Protein AF-A0A5E9AZ60-F1 (afdb_monomer)

Structure (mmCIF, N/CA/C/O backbone):
data_AF-A0A5E9AZ60-F1
#
_entry.id   AF-A0A5E9AZ60-F1
#
loop_
_atom_site.group_PDB
_atom_site.id
_atom_site.type_symbol
_atom_site.label_atom_id
_atom_site.label_alt_id
_atom_site.label_comp_id
_atom_site.label_asym_id
_atom_site.label_entity_id
_atom_site.label_seq_id
_atom_site.pdbx_PDB_ins_code
_atom_site.Cartn_x
_atom_site.Cartn_y
_atom_site.Cartn_z
_atom_site.occupancy
_atom_site.B_iso_or_equiv
_atom_site.auth_seq_id
_atom_site.auth_comp_id
_atom_site.auth_asym_id
_atom_site.auth_atom_id
_atom_site.pdbx_PDB_model_num
ATOM 1 N N . VAL A 1 1 ? 19.381 3.798 11.572 1.00 44.69 1 VAL A N 1
ATOM 2 C CA . VAL A 1 1 ? 19.217 3.330 10.181 1.00 44.69 1 VAL A CA 1
ATOM 3 C C . VAL A 1 1 ? 20.264 4.086 9.393 1.00 44.69 1 VAL A C 1
ATOM 5 O O . VAL A 1 1 ? 20.213 5.307 9.429 1.00 44.69 1 VAL A O 1
ATOM 8 N N . GLU A 1 2 ? 21.293 3.418 8.874 1.00 44.75 2 GLU A N 1
ATOM 9 C CA . GLU A 1 2 ? 22.316 4.098 8.066 1.00 44.75 2 GLU A CA 1
ATOM 10 C C . GLU A 1 2 ? 21.659 4.688 6.813 1.00 44.75 2 GLU A C 1
ATOM 12 O O . GLU A 1 2 ? 20.929 3.984 6.111 1.00 44.75 2 GLU A O 1
ATOM 17 N N . GLU A 1 3 ? 21.894 5.977 6.556 1.00 50.16 3 GLU A N 1
ATOM 18 C CA . GLU A 1 3 ? 21.560 6.611 5.282 1.00 50.16 3 GLU A CA 1
ATOM 19 C C . GLU A 1 3 ? 22.373 5.916 4.188 1.00 50.16 3 GLU A C 1
ATOM 21 O O . GLU A 1 3 ? 23.591 6.063 4.101 1.00 50.16 3 GLU A O 1
ATOM 26 N N . ARG A 1 4 ? 21.704 5.091 3.379 1.00 60.47 4 ARG A N 1
ATOM 27 C CA . ARG A 1 4 ? 22.316 4.516 2.181 1.00 60.47 4 ARG A CA 1
ATOM 28 C C . ARG A 1 4 ? 22.533 5.645 1.178 1.00 60.47 4 ARG A C 1
ATOM 30 O O . ARG A 1 4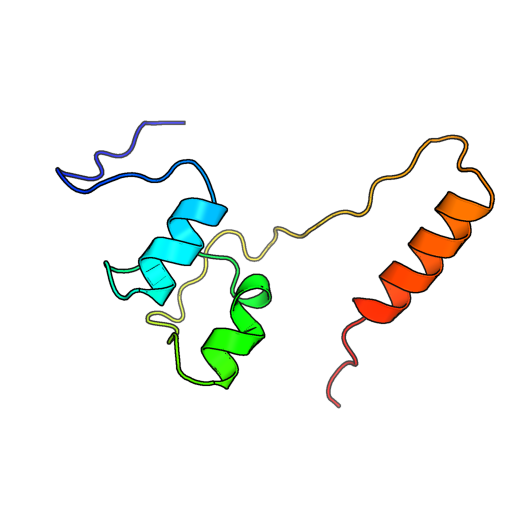 ? 21.585 6.357 0.864 1.00 60.47 4 ARG A O 1
ATOM 37 N N . ASP A 1 5 ? 23.756 5.783 0.674 1.00 64.31 5 ASP A N 1
ATOM 38 C CA . ASP A 1 5 ? 24.080 6.685 -0.433 1.00 64.31 5 ASP A CA 1
ATOM 39 C C . ASP A 1 5 ? 23.283 6.261 -1.680 1.00 64.31 5 ASP A C 1
ATOM 41 O O . ASP A 1 5 ? 23.560 5.228 -2.292 1.00 64.31 5 ASP A O 1
ATOM 45 N N . VAL A 1 6 ? 22.233 7.021 -2.005 1.00 59.34 6 VAL A N 1
ATOM 46 C CA . VAL A 1 6 ? 21.318 6.752 -3.131 1.00 59.34 6 VAL A CA 1
ATOM 47 C C . VAL A 1 6 ? 21.856 7.353 -4.446 1.00 59.34 6 VAL A C 1
ATOM 49 O O . VAL A 1 6 ? 21.159 7.381 -5.461 1.00 59.34 6 VAL A O 1
ATOM 52 N N . GLY A 1 7 ? 23.102 7.840 -4.462 1.00 68.06 7 GLY A N 1
ATOM 53 C CA . GLY A 1 7 ? 23.657 8.590 -5.586 1.00 68.06 7 GLY A CA 1
ATOM 54 C C . GLY A 1 7 ? 22.971 9.951 -5.773 1.00 68.06 7 GLY A C 1
ATOM 55 O O . GLY A 1 7 ? 22.334 10.483 -4.868 1.00 68.06 7 GLY A O 1
ATOM 56 N N . SER A 1 8 ? 23.085 10.542 -6.968 1.00 70.69 8 SER A N 1
ATOM 57 C CA . SER A 1 8 ? 22.510 11.864 -7.289 1.00 70.69 8 SER A CA 1
ATOM 58 C C . SER A 1 8 ? 21.029 11.837 -7.705 1.00 70.69 8 SER A C 1
ATOM 60 O O . SER A 1 8 ? 20.515 12.834 -8.218 1.00 70.69 8 SER A O 1
ATOM 62 N N . GLY A 1 9 ? 20.349 10.699 -7.543 1.00 66.62 9 GLY A N 1
ATOM 63 C CA . GLY A 1 9 ? 18.946 10.534 -7.916 1.00 66.62 9 GLY A CA 1
ATOM 64 C C . GLY A 1 9 ? 17.984 11.176 -6.907 1.00 66.62 9 GLY A C 1
ATOM 65 O O . GLY A 1 9 ? 18.313 11.298 -5.727 1.00 66.62 9 GLY A O 1
ATOM 66 N N . PRO A 1 10 ? 16.777 11.585 -7.337 1.00 64.62 10 PRO A N 1
ATOM 67 C CA . PRO A 1 10 ? 15.762 12.080 -6.418 1.00 64.62 10 PRO A CA 1
ATOM 68 C C . PRO A 1 10 ? 15.293 10.962 -5.477 1.00 64.62 10 PRO A C 1
ATOM 70 O O . PRO A 1 10 ? 14.923 9.876 -5.921 1.00 64.62 10 PRO A O 1
ATOM 73 N N . VAL A 1 11 ? 15.271 11.250 -4.174 1.00 70.19 11 VAL A N 1
ATOM 74 C CA . VAL A 1 11 ? 14.718 10.360 -3.146 1.00 70.19 11 VAL A CA 1
ATOM 75 C C . VAL A 1 11 ? 13.355 10.891 -2.726 1.00 70.19 11 VAL A C 1
ATOM 77 O O . VAL A 1 11 ? 13.238 12.009 -2.224 1.00 70.19 11 VAL A O 1
ATOM 80 N N . PHE A 1 12 ? 12.318 10.080 -2.914 1.00 66.00 12 PHE A N 1
ATOM 81 C CA . PHE A 1 12 ? 10.963 10.414 -2.493 1.00 66.00 12 PHE A CA 1
ATOM 82 C C . PHE A 1 12 ? 10.664 9.728 -1.161 1.00 66.00 12 PHE A C 1
ATOM 84 O O . PHE A 1 12 ? 10.518 8.511 -1.104 1.00 66.00 12 PHE A O 1
ATOM 91 N N . ALA A 1 13 ? 10.586 10.513 -0.085 1.00 67.06 13 ALA A N 1
ATOM 92 C CA . ALA A 1 13 ? 10.227 10.003 1.241 1.00 67.06 13 ALA A CA 1
ATOM 93 C C . ALA A 1 13 ? 8.721 9.695 1.377 1.00 67.06 13 ALA A C 1
ATOM 95 O O . ALA A 1 13 ? 8.324 8.953 2.271 1.00 67.06 13 ALA A O 1
ATOM 96 N N . ASP A 1 14 ? 7.890 10.268 0.499 1.00 80.62 14 ASP A N 1
ATOM 97 C CA . ASP A 1 14 ? 6.440 10.078 0.479 1.00 80.62 14 ASP A CA 1
ATOM 98 C C . ASP A 1 14 ? 6.024 9.087 -0.616 1.00 80.62 14 ASP A C 1
ATOM 100 O O . ASP A 1 14 ? 6.404 9.220 -1.785 1.00 80.62 14 ASP A O 1
ATOM 104 N N . PHE A 1 15 ? 5.202 8.110 -0.232 1.00 81.00 15 PHE A N 1
ATOM 105 C CA . PHE A 1 15 ? 4.731 7.054 -1.124 1.00 81.00 15 PHE A CA 1
ATOM 106 C C . PHE A 1 15 ? 3.878 7.579 -2.289 1.00 81.00 15 PHE A C 1
ATOM 108 O O . PHE A 1 15 ? 3.968 7.049 -3.392 1.00 81.00 15 PHE A O 1
ATOM 115 N N . ASN A 1 16 ? 3.083 8.636 -2.100 1.00 82.19 16 ASN A N 1
ATOM 116 C CA . ASN A 1 16 ? 2.221 9.163 -3.162 1.00 82.19 16 ASN A CA 1
ATOM 117 C C . ASN A 1 16 ? 3.046 9.793 -4.290 1.00 82.19 16 ASN A C 1
ATOM 119 O O . ASN A 1 16 ? 2.715 9.654 -5.473 1.00 82.19 16 ASN A O 1
ATOM 123 N N . ILE A 1 17 ? 4.146 10.464 -3.933 1.00 84.94 17 ILE A N 1
ATOM 124 C CA . ILE A 1 17 ? 5.063 11.048 -4.917 1.00 84.94 17 ILE A CA 1
ATOM 125 C C . ILE A 1 17 ? 5.825 9.933 -5.644 1.00 84.94 17 ILE A C 1
ATOM 127 O O . ILE A 1 17 ? 5.930 9.972 -6.870 1.00 84.94 17 ILE A O 1
ATOM 131 N N . LEU A 1 18 ? 6.278 8.907 -4.913 1.00 86.56 18 LEU A N 1
ATOM 132 C CA . LEU A 1 18 ? 6.906 7.715 -5.491 1.00 86.56 18 LEU A CA 1
ATOM 133 C C . LEU A 1 18 ? 5.980 7.018 -6.501 1.00 86.56 18 LEU A C 1
ATOM 135 O O . LEU A 1 18 ? 6.395 6.749 -7.627 1.00 86.56 18 LEU A O 1
ATOM 139 N N . ALA A 1 19 ? 4.721 6.780 -6.119 1.00 86.12 19 ALA A N 1
ATOM 140 C CA . ALA A 1 19 ? 3.709 6.148 -6.961 1.00 86.12 19 ALA A CA 1
ATOM 141 C C . ALA A 1 19 ? 3.477 6.938 -8.256 1.00 86.12 19 ALA A C 1
ATOM 143 O O . ALA A 1 19 ? 3.499 6.379 -9.350 1.00 86.12 19 ALA A O 1
ATOM 144 N N . THR A 1 20 ? 3.336 8.259 -8.147 1.00 88.56 20 THR A N 1
ATOM 145 C CA . THR A 1 20 ? 3.164 9.125 -9.321 1.00 88.56 20 THR A CA 1
ATOM 146 C C . THR A 1 20 ? 4.385 9.067 -10.240 1.00 88.56 20 THR A C 1
ATOM 148 O O . THR A 1 20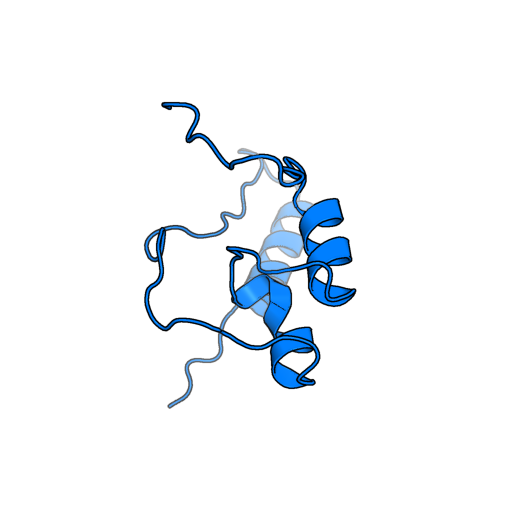 ? 4.245 8.975 -11.458 1.00 88.56 20 THR A O 1
ATOM 151 N N . ALA A 1 21 ? 5.592 9.102 -9.670 1.00 89.06 21 ALA A N 1
ATOM 152 C CA . ALA A 1 21 ? 6.826 9.091 -10.443 1.00 89.06 21 ALA A CA 1
ATOM 153 C C . ALA A 1 21 ? 7.052 7.758 -11.173 1.00 89.06 21 ALA A C 1
ATOM 155 O O . ALA A 1 21 ? 7.449 7.773 -12.339 1.00 89.06 21 ALA A O 1
ATOM 156 N N . VAL A 1 22 ? 6.780 6.622 -10.520 1.00 90.69 22 VAL A N 1
ATOM 157 C CA . VAL A 1 22 ? 6.972 5.299 -11.131 1.00 90.69 22 VAL A CA 1
ATOM 158 C C . VAL A 1 22 ? 5.943 5.033 -12.229 1.00 90.69 22 VAL A C 1
ATOM 160 O O . VAL A 1 22 ? 6.325 4.589 -13.308 1.00 90.69 22 VAL A O 1
ATOM 163 N N . ILE A 1 23 ? 4.673 5.401 -12.017 1.00 89.12 23 ILE A N 1
ATOM 164 C CA . ILE A 1 23 ? 3.618 5.270 -13.037 1.00 89.12 23 ILE A CA 1
ATOM 165 C C . ILE A 1 23 ? 3.926 6.152 -14.258 1.00 89.12 23 ILE A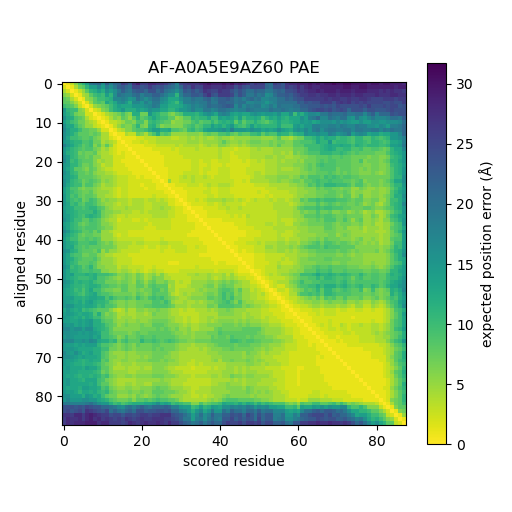 C 1
ATOM 167 O O . ILE A 1 23 ? 3.675 5.758 -15.391 1.00 89.12 23 ILE A O 1
ATOM 171 N N . ALA A 1 24 ? 4.522 7.331 -14.051 1.00 91.00 24 ALA A N 1
ATOM 172 C CA . ALA A 1 24 ? 4.966 8.207 -15.136 1.00 91.00 24 ALA A CA 1
ATOM 173 C C . ALA A 1 24 ? 6.249 7.729 -15.853 1.00 91.00 24 ALA A C 1
ATOM 175 O O . ALA A 1 24 ? 6.694 8.378 -16.799 1.00 91.00 24 ALA A O 1
ATOM 176 N N . GLY A 1 25 ? 6.863 6.622 -15.418 1.00 89.56 25 GLY A N 1
ATOM 177 C CA . GLY A 1 25 ? 8.066 6.062 -16.036 1.00 89.56 25 GLY A CA 1
ATOM 178 C C . GLY A 1 25 ? 9.369 6.781 -15.671 1.00 89.56 25 GLY A C 1
ATOM 179 O O . GLY A 1 25 ? 10.354 6.664 -16.396 1.00 89.56 25 GLY A O 1
ATOM 180 N N . HIS A 1 26 ? 9.416 7.516 -14.555 1.00 89.94 26 HIS A N 1
ATOM 181 C CA . HIS A 1 26 ? 10.627 8.231 -14.125 1.00 89.94 26 HIS A CA 1
ATOM 182 C C . HIS A 1 26 ? 11.713 7.331 -13.511 1.00 89.94 26 HIS A C 1
ATOM 184 O O . HIS A 1 26 ? 12.761 7.834 -13.106 1.00 89.94 26 HIS A O 1
ATOM 190 N N . GLY A 1 27 ? 11.494 6.017 -13.426 1.00 88.81 27 GLY A N 1
ATOM 191 C CA . GLY A 1 27 ? 12.490 5.077 -12.925 1.00 88.81 27 GLY A CA 1
ATOM 192 C C . GLY A 1 27 ? 11.880 3.811 -12.339 1.00 88.81 27 GLY A C 1
ATOM 193 O O . GLY A 1 27 ? 10.813 3.366 -12.755 1.00 88.81 27 GLY A O 1
ATOM 194 N N . VAL A 1 28 ? 12.585 3.239 -11.365 1.00 90.00 28 VAL A N 1
ATOM 195 C CA . VAL A 1 28 ? 12.208 2.009 -10.659 1.00 90.00 28 VAL A CA 1
ATOM 196 C C . VAL A 1 28 ? 11.930 2.320 -9.193 1.00 90.00 28 VAL A C 1
ATOM 198 O O . VAL A 1 28 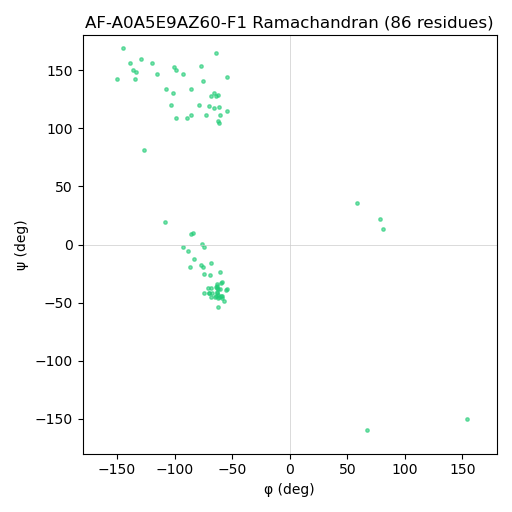? 12.570 3.196 -8.612 1.00 90.00 28 VAL A O 1
ATOM 201 N N . ALA A 1 29 ? 10.989 1.600 -8.590 1.00 88.56 29 ALA A N 1
ATOM 202 C CA . ALA A 1 29 ? 10.614 1.784 -7.195 1.00 88.56 29 ALA A CA 1
ATOM 203 C C . ALA A 1 29 ? 10.500 0.432 -6.486 1.00 88.56 29 ALA A C 1
ATOM 205 O O . ALA A 1 29 ? 10.019 -0.542 -7.066 1.00 88.56 29 ALA A O 1
ATOM 206 N N . LEU A 1 30 ? 10.932 0.383 -5.224 1.00 87.62 30 LEU A N 1
ATOM 207 C CA . LEU A 1 30 ? 10.662 -0.742 -4.337 1.00 87.62 30 LEU A CA 1
ATOM 208 C C . LEU A 1 30 ? 9.341 -0.463 -3.618 1.00 87.62 30 LEU A C 1
ATOM 210 O O . LEU A 1 30 ? 9.271 0.429 -2.773 1.00 87.62 30 LEU A O 1
ATOM 214 N N . CYS A 1 31 ? 8.300 -1.204 -3.985 1.00 83.88 31 CYS A N 1
ATOM 215 C CA . CYS A 1 31 ? 6.935 -0.957 -3.539 1.00 83.88 31 CYS A CA 1
ATOM 216 C C . CYS A 1 31 ? 6.236 -2.261 -3.134 1.00 83.88 31 CYS A C 1
ATOM 218 O O . CYS A 1 31 ? 6.494 -3.299 -3.747 1.00 83.88 31 CYS A O 1
ATOM 220 N N . PRO A 1 32 ? 5.287 -2.215 -2.182 1.00 85.56 32 PRO A N 1
ATOM 221 C CA . PRO A 1 32 ? 4.379 -3.329 -1.946 1.00 85.56 32 PRO A CA 1
ATOM 222 C C . PRO A 1 32 ? 3.546 -3.601 -3.205 1.00 85.56 32 PRO A C 1
ATOM 224 O O . PRO A 1 32 ? 2.782 -2.742 -3.648 1.00 85.56 32 PRO A O 1
ATOM 227 N N . VAL A 1 33 ? 3.687 -4.803 -3.767 1.00 84.75 33 VAL A N 1
ATOM 228 C CA . VAL A 1 33 ? 3.008 -5.235 -5.005 1.00 84.75 33 VAL A CA 1
ATOM 229 C C . VAL A 1 33 ? 1.492 -5.069 -4.906 1.00 84.75 33 VAL A C 1
ATOM 231 O O . VAL A 1 33 ? 0.850 -4.639 -5.860 1.00 84.75 33 VAL A O 1
ATOM 234 N N . GLU A 1 34 ? 0.932 -5.349 -3.730 1.00 83.81 34 GLU A N 1
ATOM 235 C CA . GLU A 1 34 ? -0.507 -5.304 -3.473 1.00 83.81 34 GLU A CA 1
ATOM 236 C C . GLU A 1 34 ? -1.124 -3.921 -3.741 1.00 83.81 34 GLU A C 1
ATOM 238 O O . GLU A 1 34 ? -2.255 -3.826 -4.208 1.00 83.81 34 GLU A O 1
ATOM 243 N N . VAL A 1 35 ? -0.363 -2.843 -3.517 1.00 84.38 35 VAL A N 1
ATOM 244 C CA . VAL A 1 35 ? -0.841 -1.467 -3.729 1.00 84.38 35 VAL A CA 1
ATOM 245 C C . VAL A 1 35 ? -0.912 -1.105 -5.217 1.00 84.38 35 VAL A C 1
ATOM 247 O O . VAL A 1 35 ? -1.728 -0.273 -5.595 1.00 84.38 35 VAL A O 1
ATOM 250 N N . PHE A 1 36 ? -0.108 -1.759 -6.061 1.00 89.12 36 PHE A N 1
ATOM 251 C CA . PHE A 1 36 ? -0.027 -1.515 -7.508 1.00 89.12 36 PHE A CA 1
ATOM 252 C C . PHE A 1 36 ? -0.650 -2.646 -8.336 1.00 89.12 36 PHE A C 1
ATOM 254 O O . PHE A 1 36 ? -0.329 -2.823 -9.514 1.00 89.12 36 PHE A O 1
ATOM 261 N N . ARG A 1 37 ? -1.517 -3.467 -7.724 1.00 88.44 37 ARG A N 1
ATOM 262 C CA . ARG A 1 37 ? -2.104 -4.648 -8.372 1.00 88.44 37 ARG A CA 1
ATOM 263 C C . ARG A 1 37 ? -2.807 -4.286 -9.681 1.00 88.44 37 ARG A C 1
ATOM 265 O O . ARG A 1 37 ? -2.708 -5.038 -10.646 1.00 88.44 37 ARG A O 1
ATOM 272 N N . GLU A 1 38 ? -3.502 -3.151 -9.734 1.00 90.00 38 GLU A N 1
ATOM 273 C CA . GLU A 1 38 ? -4.251 -2.741 -10.924 1.00 90.00 38 GLU A CA 1
ATOM 274 C C . GLU A 1 38 ? -3.335 -2.238 -12.046 1.00 90.00 38 GLU A C 1
ATOM 276 O O . GLU A 1 38 ? -3.517 -2.623 -13.199 1.00 90.00 38 GLU A O 1
ATOM 281 N N . GLU A 1 39 ? -2.314 -1.447 -11.723 1.00 92.19 39 GLU A N 1
ATOM 282 C CA . GLU A 1 39 ? -1.298 -0.980 -12.668 1.00 92.19 39 GLU A CA 1
ATOM 283 C C . GLU A 1 39 ? -0.503 -2.157 -13.245 1.00 92.19 39 GLU A C 1
ATOM 285 O O . GLU A 1 39 ? -0.279 -2.223 -14.453 1.00 92.19 39 GLU A O 1
ATOM 290 N N . LEU A 1 40 ? -0.142 -3.134 -12.405 1.00 92.31 40 LEU A N 1
ATOM 291 C CA . LEU A 1 40 ? 0.497 -4.381 -12.834 1.00 92.31 40 LEU A CA 1
ATOM 292 C C . LEU A 1 40 ? -0.433 -5.211 -13.729 1.00 92.31 40 LEU A C 1
ATOM 294 O O . LEU A 1 40 ? -0.016 -5.695 -14.779 1.00 92.31 40 LEU A O 1
ATOM 298 N N . ARG A 1 41 ? -1.713 -5.344 -13.358 1.00 93.25 41 ARG A N 1
ATOM 299 C CA . ARG A 1 41 ? -2.718 -6.077 -14.148 1.00 93.25 41 ARG A CA 1
ATOM 300 C C . ARG A 1 41 ? -2.956 -5.432 -15.516 1.00 93.25 41 ARG A C 1
ATOM 302 O O . ARG A 1 41 ? -3.184 -6.140 -16.495 1.00 93.25 41 ARG A O 1
ATOM 309 N N . ARG A 1 42 ? -2.933 -4.100 -15.587 1.00 93.88 42 ARG A N 1
ATOM 310 C CA . ARG A 1 42 ? -3.073 -3.322 -16.827 1.00 93.88 42 ARG A CA 1
ATOM 311 C C . ARG A 1 42 ? -1.801 -3.310 -17.676 1.00 93.88 42 ARG A C 1
ATOM 313 O O . ARG A 1 42 ? -1.888 -3.012 -18.864 1.00 93.88 42 ARG A O 1
ATOM 320 N N . GLY A 1 43 ? -0.655 -3.655 -17.087 1.00 91.50 43 GLY A N 1
ATOM 321 C CA . GLY A 1 43 ? 0.656 -3.583 -17.730 1.00 91.50 43 GLY A CA 1
ATOM 322 C C . GLY A 1 43 ? 1.271 -2.181 -17.729 1.00 91.50 43 GLY A C 1
ATOM 323 O O . GLY A 1 43 ? 2.246 -1.956 -18.438 1.00 91.50 43 GLY A O 1
ATOM 324 N N . ASP A 1 44 ? 0.722 -1.253 -16.939 1.00 91.75 44 ASP A N 1
ATOM 325 C CA . ASP A 1 44 ? 1.294 0.082 -16.729 1.00 91.75 44 ASP A CA 1
ATOM 326 C C . ASP A 1 44 ? 2.599 -0.003 -15.910 1.00 91.75 44 ASP A C 1
ATOM 328 O O . ASP A 1 44 ? 3.488 0.835 -16.048 1.00 91.75 44 ASP A O 1
ATOM 332 N N . LEU A 1 45 ? 2.738 -1.050 -15.087 1.00 94.25 45 LEU A N 1
ATOM 333 C CA . LEU A 1 45 ? 3.952 -1.394 -14.347 1.00 94.25 45 LEU A CA 1
ATOM 334 C C . LEU A 1 45 ? 4.326 -2.863 -14.569 1.00 94.25 45 LEU A C 1
ATOM 336 O O . LEU A 1 45 ? 3.481 -3.692 -14.910 1.00 94.25 45 LEU A O 1
ATOM 340 N N . VAL A 1 46 ? 5.594 -3.200 -14.315 1.00 93.81 46 VAL A N 1
ATOM 341 C CA . VAL A 1 46 ? 6.091 -4.583 -14.327 1.00 93.81 46 VAL A CA 1
ATOM 342 C C . VAL A 1 46 ? 6.945 -4.846 -13.088 1.00 93.81 46 VAL A C 1
ATOM 344 O O . VAL A 1 46 ? 7.645 -3.954 -12.606 1.00 93.81 46 VAL A O 1
ATOM 347 N N . VAL A 1 47 ? 6.932 -6.083 -12.594 1.00 92.88 47 VAL A N 1
ATOM 348 C CA . VAL A 1 47 ? 7.866 -6.524 -11.550 1.00 92.88 47 VAL A CA 1
ATOM 349 C C . VAL A 1 47 ? 9.215 -6.835 -12.200 1.00 92.88 47 VAL A C 1
ATOM 351 O O . VAL A 1 47 ? 9.299 -7.689 -13.078 1.00 92.88 47 VAL A O 1
ATOM 354 N N . LEU A 1 48 ? 10.268 -6.128 -11.783 1.00 92.31 48 LEU A N 1
ATOM 355 C CA . LEU A 1 48 ? 11.612 -6.255 -12.368 1.00 92.31 48 LEU A CA 1
ATOM 356 C C . LEU A 1 48 ? 12.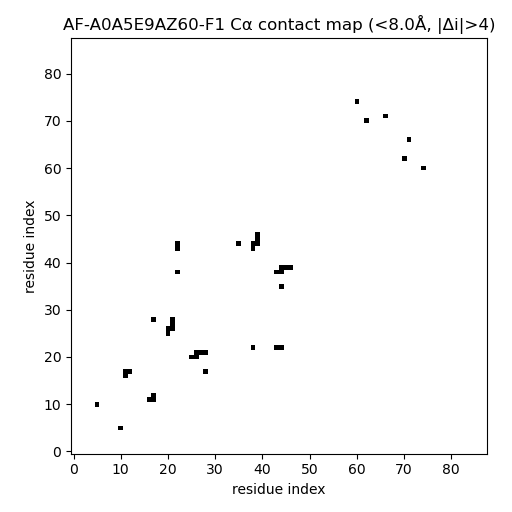465 -7.375 -11.748 1.00 92.31 48 LEU A C 1
ATOM 358 O O . LEU A 1 48 ? 13.462 -7.772 -12.344 1.00 92.31 48 LEU A O 1
ATOM 362 N N . SER A 1 49 ? 12.112 -7.845 -10.550 1.00 90.19 49 SER A N 1
ATOM 363 C CA . SER A 1 49 ? 12.880 -8.815 -9.762 1.00 90.19 49 SER A CA 1
ATOM 364 C C . SER A 1 49 ? 11.937 -9.658 -8.907 1.00 90.19 49 SER A C 1
ATOM 366 O O . SER A 1 49 ? 10.973 -9.129 -8.359 1.00 90.19 49 SER A O 1
ATOM 368 N N . ASP A 1 50 ? 12.236 -10.946 -8.765 1.00 86.81 50 ASP A N 1
ATOM 369 C CA . ASP A 1 50 ? 11.553 -11.884 -7.865 1.00 86.81 50 ASP A CA 1
ATOM 370 C C . ASP A 1 50 ? 12.076 -11.817 -6.419 1.00 86.81 50 ASP A C 1
ATOM 372 O O . ASP A 1 50 ? 11.445 -12.335 -5.500 1.00 86.81 50 ASP A O 1
ATOM 376 N N . ILE A 1 51 ? 13.205 -11.140 -6.197 1.00 89.00 51 ILE A N 1
ATOM 377 C CA . ILE A 1 51 ? 13.739 -10.874 -4.860 1.00 89.00 51 ILE A CA 1
ATOM 378 C C . ILE A 1 51 ? 12.878 -9.808 -4.173 1.00 89.00 51 ILE A C 1
ATOM 380 O O . ILE A 1 51 ? 12.919 -8.634 -4.549 1.00 89.00 51 ILE A O 1
ATOM 384 N N . SER A 1 52 ? 12.150 -10.214 -3.134 1.00 83.94 52 SER A N 1
ATOM 385 C CA . SER A 1 52 ? 11.405 -9.332 -2.236 1.00 83.94 52 SER A CA 1
ATOM 386 C C . SER A 1 52 ? 12.148 -9.085 -0.924 1.00 83.94 52 SER A C 1
ATOM 388 O O . SER A 1 52 ? 12.923 -9.909 -0.444 1.00 83.94 52 SER A O 1
ATOM 390 N N . THR A 1 53 ? 11.876 -7.937 -0.317 1.00 84.94 53 THR A N 1
ATOM 391 C CA . THR A 1 53 ? 12.244 -7.616 1.066 1.00 84.94 53 THR A CA 1
ATOM 392 C C . THR A 1 53 ? 10.972 -7.331 1.850 1.00 84.94 53 THR A C 1
ATOM 394 O O . THR A 1 53 ? 10.001 -6.883 1.242 1.00 84.94 53 THR A O 1
ATOM 397 N N . ASP A 1 54 ? 11.000 -7.491 3.175 1.00 83.00 54 ASP A N 1
ATOM 398 C CA . ASP A 1 54 ? 9.849 -7.211 4.047 1.00 83.00 54 ASP A CA 1
ATOM 399 C C . ASP A 1 54 ? 8.593 -8.038 3.686 1.00 83.00 54 ASP A C 1
ATOM 401 O O . ASP A 1 54 ? 7.465 -7.558 3.789 1.00 83.00 54 ASP A O 1
ATOM 405 N N . ASP A 1 55 ? 8.790 -9.286 3.254 1.00 80.12 55 ASP A N 1
ATOM 406 C CA . ASP A 1 55 ? 7.722 -10.245 2.933 1.00 80.12 55 ASP A CA 1
ATOM 407 C C . ASP A 1 55 ? 6.936 -10.714 4.171 1.00 80.12 55 ASP A C 1
ATOM 409 O O . ASP A 1 55 ? 5.826 -11.233 4.058 1.00 80.12 55 ASP A O 1
ATOM 413 N N . ASP A 1 56 ? 7.493 -10.484 5.357 1.00 82.38 56 ASP A N 1
ATOM 414 C CA . ASP A 1 56 ? 6.897 -10.738 6.663 1.00 82.38 56 ASP A CA 1
ATOM 415 C C . ASP A 1 56 ? 6.066 -9.560 7.200 1.00 82.38 56 ASP A C 1
ATOM 417 O O . ASP A 1 56 ? 5.415 -9.679 8.245 1.00 82.38 56 ASP A O 1
ATOM 421 N N . LYS A 1 57 ? 6.063 -8.414 6.506 1.00 82.00 57 LYS A N 1
ATOM 422 C CA . LYS A 1 57 ? 5.317 -7.222 6.924 1.00 82.00 57 LYS A CA 1
ATOM 423 C C . LYS A 1 57 ? 3.932 -7.178 6.293 1.00 82.00 57 LYS A C 1
ATOM 425 O O . LYS A 1 57 ? 3.712 -7.574 5.154 1.00 82.00 57 LYS A O 1
ATOM 430 N N . GLY A 1 58 ? 2.982 -6.623 7.041 1.00 81.81 58 GLY A N 1
ATOM 431 C CA . GLY A 1 58 ? 1.601 -6.471 6.599 1.00 81.81 58 GLY A CA 1
ATOM 432 C C . GLY A 1 58 ? 0.957 -5.187 7.105 1.00 81.81 58 GLY A C 1
ATOM 433 O O . GLY A 1 58 ? 1.485 -4.492 7.976 1.00 81.81 58 GLY A O 1
ATOM 434 N N . TYR A 1 59 ? -0.213 -4.884 6.548 1.00 85.00 59 TYR A N 1
ATOM 435 C CA . TYR A 1 59 ? -1.047 -3.774 6.994 1.00 85.00 59 TYR A CA 1
ATOM 436 C C . TYR A 1 59 ? -1.947 -4.2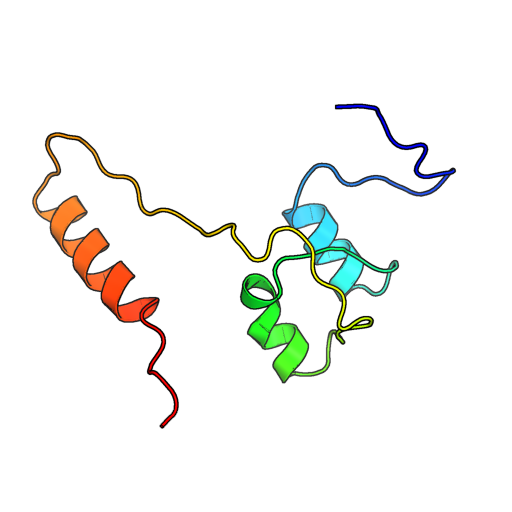16 8.149 1.00 85.00 59 TYR A C 1
ATOM 438 O O . TYR A 1 59 ? -2.596 -5.259 8.087 1.00 85.00 59 TYR A O 1
ATOM 446 N N . PHE A 1 60 ? -2.016 -3.394 9.196 1.00 89.31 60 PHE A N 1
ATOM 447 C CA . PHE A 1 60 ? -2.853 -3.650 10.365 1.00 89.31 60 PHE A CA 1
ATOM 448 C C . PHE A 1 60 ? -4.058 -2.716 10.379 1.00 89.31 60 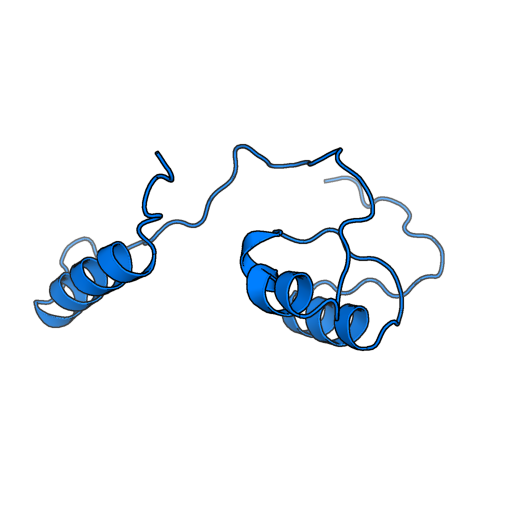PHE A C 1
ATOM 450 O O . PHE A 1 60 ? -3.919 -1.504 10.222 1.00 89.31 60 PHE A O 1
ATOM 457 N N . LEU A 1 61 ? -5.238 -3.276 10.646 1.00 91.12 61 LEU A N 1
ATOM 458 C CA . LEU A 1 61 ? -6.403 -2.494 11.039 1.00 91.12 61 LEU A CA 1
ATOM 459 C C . LEU A 1 61 ? -6.359 -2.284 12.554 1.00 91.12 61 LEU A C 1
ATOM 461 O O . LEU A 1 61 ? -6.537 -3.233 13.318 1.00 91.12 61 LEU A O 1
ATOM 465 N N . THR A 1 62 ? -6.134 -1.048 12.989 1.00 94.19 62 THR A N 1
ATOM 466 C CA . THR A 1 62 ? -6.201 -0.670 14.404 1.00 94.19 62 THR A CA 1
ATOM 467 C C . THR A 1 62 ? -7.549 -0.030 14.716 1.00 94.19 62 THR A C 1
ATOM 469 O O . THR A 1 62 ? -8.197 0.559 13.852 1.00 94.19 62 THR A O 1
ATOM 472 N N . MET A 1 63 ? -8.008 -0.190 15.955 1.00 92.69 63 MET A N 1
ATOM 473 C CA . MET A 1 63 ? -9.304 0.310 16.406 1.00 92.69 63 MET A CA 1
ATOM 474 C C . MET A 1 63 ? -9.177 0.897 17.808 1.00 92.69 63 MET A C 1
ATOM 476 O O . MET A 1 63 ? -8.288 0.513 18.572 1.00 92.69 63 MET A O 1
ATOM 480 N N . SER A 1 64 ? -10.092 1.805 18.155 1.00 94.25 64 SER A N 1
ATOM 481 C CA . SER A 1 64 ? -10.271 2.245 19.539 1.00 94.25 64 SER A CA 1
ATOM 482 C C . SER A 1 64 ? -10.499 1.040 20.457 1.00 94.25 64 SER A C 1
ATOM 484 O O . SER A 1 64 ? -11.188 0.090 20.083 1.00 94.25 64 SER A O 1
ATOM 486 N N . ALA A 1 65 ? -9.981 1.102 21.688 1.00 94.69 65 ALA A N 1
ATOM 487 C CA . ALA A 1 65 ? -10.261 0.096 22.716 1.00 94.69 65 ALA A CA 1
ATOM 488 C C . ALA A 1 65 ? -11.761 0.011 23.061 1.00 94.69 65 ALA A C 1
ATOM 490 O O . ALA A 1 65 ? -12.233 -1.015 23.544 1.00 94.69 65 ALA A O 1
ATOM 491 N N . GLN A 1 66 ? -12.505 1.090 22.807 1.00 96.31 66 GLN A N 1
ATOM 492 C CA . GLN A 1 66 ? -13.957 1.160 22.945 1.00 96.31 66 GLN A CA 1
ATOM 493 C C . GLN A 1 66 ? -14.545 1.672 21.622 1.00 96.31 66 GLN A C 1
ATOM 495 O O . GLN A 1 66 ? -14.774 2.877 21.486 1.00 96.31 66 GLN A O 1
ATOM 500 N N . PRO A 1 67 ? -14.717 0.799 20.613 1.00 95.69 67 PRO A N 1
ATOM 501 C CA . PRO A 1 67 ? -15.227 1.211 19.315 1.00 95.69 67 PRO A CA 1
ATOM 502 C C . PRO A 1 67 ? -16.736 1.462 19.383 1.00 95.69 67 PRO A C 1
ATOM 504 O O . PRO A 1 67 ? -17.493 0.712 20.002 1.00 95.69 67 PRO A O 1
ATOM 507 N N . SER A 1 68 ? -17.187 2.504 18.697 1.00 97.62 68 SER A N 1
ATOM 508 C CA . SER A 1 68 ? -18.598 2.721 18.397 1.00 97.62 68 SER A CA 1
ATOM 509 C C . SER A 1 68 ? -19.156 1.609 17.500 1.00 97.62 68 SER A C 1
ATOM 511 O O . SER A 1 68 ? -18.426 0.867 16.837 1.00 97.62 68 SER A O 1
ATOM 513 N N . SER A 1 69 ? -20.485 1.518 17.419 1.00 97.31 69 SER A N 1
ATOM 514 C CA . SER A 1 69 ? -21.156 0.579 16.510 1.00 97.31 69 SER A CA 1
ATOM 515 C C . SER A 1 69 ? -20.795 0.820 15.039 1.00 97.31 69 SER A C 1
ATOM 517 O O . SER A 1 69 ? -20.697 -0.134 14.269 1.00 97.31 69 SER A O 1
ATOM 519 N N . ALA A 1 70 ? -20.563 2.078 14.651 1.00 97.44 70 ALA A N 1
ATOM 520 C CA . ALA A 1 70 ? -20.137 2.438 13.304 1.00 97.44 70 ALA A CA 1
ATOM 521 C C . ALA A 1 70 ? -18.710 1.953 13.011 1.00 97.44 70 ALA A C 1
ATOM 523 O O . ALA A 1 70 ? -18.485 1.345 11.967 1.00 97.44 70 ALA A O 1
ATOM 524 N N . GLU A 1 71 ? -17.771 2.152 13.942 1.00 96.62 71 GLU A N 1
ATOM 525 C CA . GLU A 1 71 ? -16.393 1.656 13.810 1.00 96.62 71 GLU A CA 1
ATOM 526 C C . GLU A 1 71 ? -16.351 0.130 13.717 1.00 96.62 71 GLU A C 1
ATOM 528 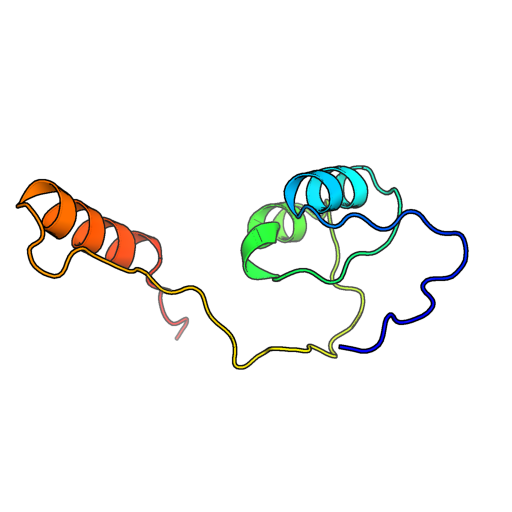O O . GLU A 1 71 ? -15.681 -0.416 12.841 1.00 96.62 71 GLU A O 1
ATOM 533 N N . ALA A 1 72 ? -17.102 -0.568 14.575 1.00 96.75 72 ALA A N 1
ATOM 534 C CA . ALA A 1 72 ? -17.184 -2.025 14.551 1.00 96.75 72 ALA A CA 1
ATOM 535 C C . ALA A 1 72 ? -17.703 -2.548 13.205 1.00 96.75 72 ALA A C 1
ATOM 537 O O . ALA A 1 72 ? -17.123 -3.469 12.627 1.00 96.75 72 ALA A O 1
ATOM 538 N N . ARG A 1 73 ? -18.758 -1.918 12.679 1.00 97.31 73 ARG A N 1
ATOM 539 C CA . ARG A 1 73 ? -19.374 -2.309 11.410 1.00 97.31 73 ARG A CA 1
ATOM 540 C C . ARG A 1 7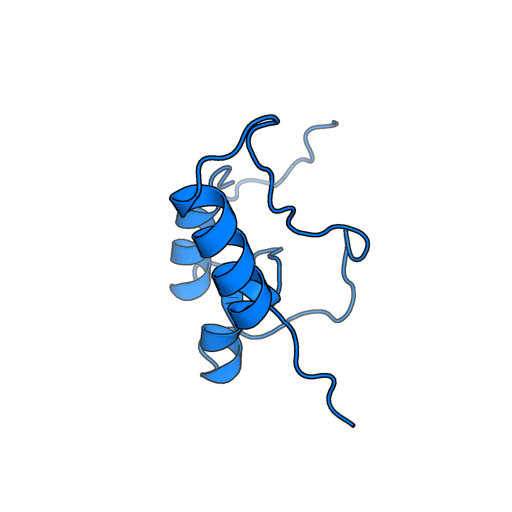3 ? -18.503 -1.979 10.202 1.00 97.31 73 ARG A C 1
ATOM 542 O O . ARG A 1 73 ? -18.441 -2.773 9.268 1.00 97.31 73 ARG A O 1
ATOM 549 N N . PHE A 1 74 ? -17.805 -0.845 10.222 1.00 96.62 74 PHE A N 1
ATOM 550 C CA . PHE A 1 74 ? -16.819 -0.524 9.194 1.00 96.62 74 PHE A CA 1
ATOM 551 C C . PHE A 1 74 ? -15.679 -1.541 9.197 1.00 96.62 74 PHE A C 1
ATOM 553 O O . PHE A 1 74 ? -15.319 -2.050 8.145 1.00 96.62 74 PHE A O 1
ATOM 560 N N . ALA A 1 75 ? -15.145 -1.879 10.371 1.00 95.75 75 ALA A N 1
ATOM 561 C CA . ALA A 1 75 ? -14.062 -2.844 10.493 1.00 95.75 75 ALA A CA 1
ATOM 562 C C . ALA A 1 75 ? -14.465 -4.244 10.006 1.00 95.75 75 ALA A C 1
ATOM 564 O O . ALA A 1 75 ? -13.661 -4.937 9.387 1.00 95.75 75 ALA A O 1
ATOM 565 N N . GLU A 1 76 ? -15.703 -4.662 10.275 1.00 95.56 76 GLU A N 1
ATOM 566 C CA . GLU A 1 76 ? -16.269 -5.906 9.749 1.00 95.56 76 GLU A CA 1
ATOM 567 C C . GLU A 1 76 ? -16.349 -5.894 8.222 1.00 95.56 76 GLU A C 1
ATOM 569 O O . GLU A 1 76 ? -15.786 -6.777 7.579 1.00 95.56 76 GLU A O 1
ATOM 574 N N . TRP A 1 77 ? -16.975 -4.866 7.648 1.00 96.06 77 TRP A N 1
ATOM 575 C CA . TRP A 1 77 ? -17.059 -4.709 6.199 1.00 96.06 77 TRP A CA 1
ATOM 576 C C . TRP A 1 77 ? -15.673 -4.636 5.548 1.00 96.06 77 TRP A C 1
ATOM 578 O O . TRP A 1 77 ? -15.421 -5.307 4.555 1.00 96.06 77 TRP A O 1
ATOM 588 N N . PHE A 1 78 ? -14.746 -3.867 6.121 1.00 94.50 78 PHE A N 1
ATOM 589 C CA . PHE A 1 78 ? -13.411 -3.687 5.561 1.00 94.50 78 PHE A CA 1
ATOM 590 C C . PHE A 1 78 ? -12.640 -5.007 5.521 1.00 94.50 78 PHE A C 1
ATOM 592 O O . PHE A 1 78 ? -12.015 -5.310 4.510 1.00 94.50 78 PHE A O 1
ATOM 599 N N . ARG A 1 79 ? -12.740 -5.829 6.577 1.00 92.88 79 ARG A N 1
ATOM 600 C CA . ARG A 1 79 ? -12.146 -7.176 6.601 1.00 92.88 79 ARG A CA 1
ATOM 601 C C . ARG A 1 79 ? -12.700 -8.082 5.507 1.00 92.88 79 ARG A C 1
ATOM 603 O O . ARG A 1 79 ? -11.929 -8.843 4.940 1.00 92.88 79 ARG A O 1
ATOM 610 N N . ASP A 1 80 ? -13.993 -7.993 5.205 1.00 93.19 80 ASP A N 1
ATOM 611 C CA . ASP A 1 80 ? -14.596 -8.725 4.087 1.00 93.19 80 ASP A CA 1
ATOM 612 C C . ASP A 1 80 ? -14.024 -8.252 2.740 1.00 93.19 80 ASP A C 1
ATOM 614 O O . ASP A 1 80 ? -13.588 -9.074 1.937 1.00 93.19 80 ASP A O 1
ATOM 618 N N . GLN A 1 81 ? -13.902 -6.937 2.530 1.00 89.88 81 GLN A N 1
ATOM 619 C CA . GLN A 1 81 ? -13.355 -6.380 1.284 1.00 89.88 81 GLN A CA 1
ATOM 620 C C . GLN A 1 81 ? -11.889 -6.741 1.026 1.00 89.88 81 GLN A C 1
ATOM 622 O O . GLN A 1 81 ? -11.507 -6.933 -0.125 1.00 89.88 81 GLN A O 1
ATOM 627 N N . VAL A 1 82 ? -11.065 -6.808 2.076 1.00 87.75 82 VAL A N 1
ATOM 628 C CA . VAL A 1 82 ? -9.634 -7.144 1.954 1.00 87.75 82 VAL A CA 1
ATOM 629 C C . VAL A 1 82 ? -9.354 -8.635 2.130 1.00 87.75 82 VAL A C 1
ATOM 631 O O . VAL A 1 82 ? -8.202 -9.058 2.036 1.00 87.75 82 VAL A O 1
ATOM 634 N N . SER A 1 83 ? -10.381 -9.444 2.406 1.00 81.88 83 SER A N 1
ATOM 635 C CA . SER A 1 83 ? -10.208 -10.887 2.499 1.00 81.88 83 SER A CA 1
ATOM 636 C C . SER A 1 83 ? -9.831 -11.438 1.126 1.00 81.88 83 SER A C 1
ATOM 638 O O . SER A 1 83 ? -10.563 -11.323 0.142 1.00 81.88 83 SER A O 1
ATOM 640 N N . VAL A 1 84 ? -8.639 -12.022 1.041 1.00 68.75 84 VAL A N 1
ATOM 641 C CA . VAL A 1 84 ? -8.208 -12.706 -0.173 1.00 68.75 84 VAL A CA 1
ATOM 642 C C . VAL A 1 84 ? -9.052 -13.972 -0.275 1.00 68.75 84 VAL A C 1
ATOM 644 O O . VAL A 1 84 ? -9.005 -14.824 0.615 1.00 68.75 84 VAL A O 1
ATOM 647 N N . LYS A 1 85 ? -9.833 -14.125 -1.350 1.00 55.00 85 LYS A N 1
ATOM 648 C CA . LYS A 1 85 ? -10.322 -15.457 -1.716 1.00 55.00 85 LYS A CA 1
ATOM 649 C C . LYS A 1 85 ? -9.087 -16.305 -1.981 1.00 55.00 85 LYS A C 1
ATOM 651 O O . LYS A 1 85 ? -8.383 -16.041 -2.948 1.00 55.00 85 LYS A O 1
ATOM 656 N N . ALA A 1 86 ? -8.819 -17.280 -1.117 1.00 41.09 86 ALA A N 1
ATOM 657 C CA . ALA A 1 86 ? -7.814 -18.290 -1.399 1.00 41.09 86 ALA A CA 1
ATOM 658 C C . ALA A 1 86 ? -8.160 -18.925 -2.753 1.00 41.09 86 ALA A C 1
ATOM 660 O O . ALA A 1 86 ? -9.240 -19.502 -2.907 1.00 41.09 86 ALA A O 1
ATOM 661 N N . GLU A 1 87 ? -7.294 -18.739 -3.746 1.00 37.34 87 GLU A N 1
ATOM 662 C CA . GLU A 1 87 ? -7.367 -19.512 -4.980 1.00 37.34 87 GLU A CA 1
ATOM 663 C C . GLU A 1 87 ? -7.100 -20.980 -4.618 1.00 37.34 87 GLU A C 1
ATOM 665 O O . GLU A 1 87 ? -6.161 -21.286 -3.878 1.00 37.34 87 GLU A O 1
ATOM 670 N N . ALA A 1 88 ? -8.018 -21.847 -5.047 1.00 30.77 88 ALA A N 1
ATOM 671 C CA . ALA A 1 88 ? -7.995 -23.292 -4.831 1.00 30.77 88 ALA A CA 1
ATOM 672 C C . ALA A 1 88 ? -7.111 -24.003 -5.861 1.00 30.77 88 ALA A C 1
ATOM 674 O O . ALA A 1 88 ? -7.064 -23.522 -7.017 1.00 30.77 88 ALA A O 1
#

Secondary structure (DSSP, 8-state):
------TTSPP--SHHHHHHHHHTTSS-----GGGGHHHHHHTSS----S--S-TT--------SS--HHHHHHHHHHHHHH------

pLDDT: mean 83.15, std 14.92, range [30.77, 97.62]

Sequence (88 aa):
VEERDVGSGPVFADFNILATAVIAGHGVALCPVEVFREELRRGDLVVLSDISTDDDKGYFLTMSAQPSSAEARFAEWFRDQVSVKAEA

Foldseek 3Di:
DDDDCPDPDDDDPDPVVVVVCVLVVVDDDQDDCVVCVPCCVVVSDDDPDPDHDPPVDDDDDDAPPDHDPVRVVVVVVVCVVPDDPPDD

Mean predicted aligned error: 8.22 Å

Solvent-accessible surface area (backbone atoms only — not comparable to full-atom values): 6174 Å² total; per-residue (Å²): 132,83,84,72,87,71,71,96,60,90,82,67,91,46,67,70,60,42,51,54,40,40,66,72,63,75,59,86,78,96,68,72,62,81,82,44,47,65,42,43,73,72,60,69,43,79,86,91,65,90,80,78,75,71,84,89,62,80,88,81,89,82,75,64,98,79,59,51,74,66,55,52,51,49,53,53,53,50,52,59,73,69,51,75,78,78,84,129

Radius of gyration: 17.39 Å; Cα contacts (8 Å, |Δi|>4): 22; chains: 1; bounding box: 45×35×41 Å